Protein AF-A0ABD6BB67-F1 (afdb_monomer_lite)

Foldseek 3Di:
DDPPQPKDALVRVCVVVVDDSVVSVVVVVVCVVVQQWDQDDDVRRMIGGPDDPD

Radius of gyration: 11.14 Å; chains: 1; bounding box: 24×25×32 Å

Sequence (54 aa):
MRRSRGNLTTGALVDFTGLSRPTVTKRLDRLYAADCVEYLHEPTALWRLVEDPR

Structure (mmCIF, N/CA/C/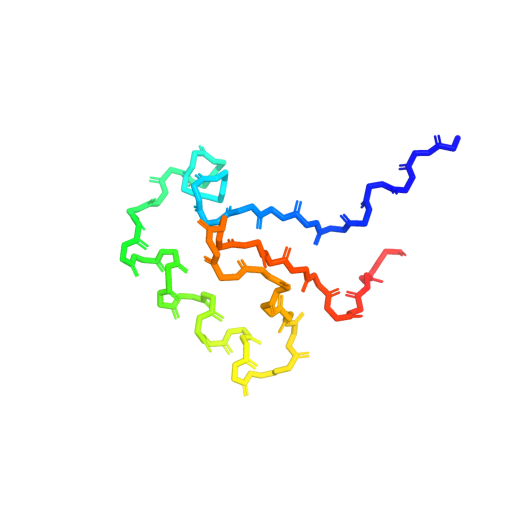O backbone):
data_AF-A0ABD6BB67-F1
#
_entry.id   AF-A0ABD6BB67-F1
#
loop_
_atom_site.group_PDB
_atom_site.id
_atom_site.type_symbol
_atom_site.label_atom_id
_atom_site.label_alt_id
_atom_site.label_comp_id
_atom_site.label_asym_id
_atom_site.label_entity_id
_atom_site.label_seq_id
_atom_site.pdbx_PDB_ins_code
_atom_site.Cartn_x
_atom_site.Cartn_y
_atom_site.Cartn_z
_atom_site.occupancy
_atom_site.B_iso_or_equiv
_atom_site.auth_seq_id
_atom_site.auth_comp_id
_atom_site.auth_asym_id
_atom_site.auth_atom_id
_atom_site.pdbx_PDB_model_num
ATOM 1 N N . MET A 1 1 ? -15.792 -2.934 -23.379 1.00 41.50 1 MET A N 1
ATOM 2 C CA . MET A 1 1 ? -14.477 -2.332 -23.067 1.00 41.50 1 MET A CA 1
ATOM 3 C C . MET A 1 1 ? -14.542 -1.703 -21.678 1.00 41.50 1 MET A C 1
ATOM 5 O O . MET A 1 1 ? -15.168 -0.666 -21.528 1.00 41.50 1 MET A O 1
ATOM 9 N N . ARG A 1 2 ? -13.965 -2.336 -20.647 1.00 41.75 2 ARG A N 1
ATOM 10 C CA . ARG A 1 2 ? -13.689 -1.673 -19.358 1.00 41.75 2 ARG A CA 1
ATOM 11 C C . ARG A 1 2 ? -12.486 -2.346 -18.688 1.00 41.75 2 ARG A C 1
ATOM 13 O O . ARG A 1 2 ? -12.627 -3.125 -17.758 1.00 41.75 2 ARG A O 1
ATOM 20 N N . ARG A 1 3 ? -11.289 -2.095 -19.228 1.00 44.12 3 ARG A N 1
ATOM 21 C CA . ARG A 1 3 ? -10.020 -2.444 -18.572 1.00 44.12 3 ARG A CA 1
ATOM 22 C C . ARG A 1 3 ? -9.745 -1.380 -17.510 1.00 44.12 3 ARG A C 1
ATOM 24 O O . ARG A 1 3 ? -9.084 -0.385 -17.793 1.00 44.12 3 ARG A O 1
ATOM 31 N N . SER A 1 4 ? -10.310 -1.533 -16.316 1.00 55.28 4 SER A N 1
ATOM 32 C CA . SER A 1 4 ? -9.818 -0.799 -15.149 1.00 55.28 4 SER A CA 1
ATOM 33 C C . SER A 1 4 ? -8.415 -1.333 -14.863 1.00 55.28 4 SER A C 1
ATOM 35 O O . SER A 1 4 ? -8.278 -2.418 -14.298 1.00 55.28 4 SER A O 1
ATOM 37 N N . ARG A 1 5 ? -7.383 -0.628 -15.343 1.00 61.09 5 ARG A N 1
ATOM 38 C CA . ARG A 1 5 ? -5.984 -0.873 -14.960 1.00 61.09 5 ARG A CA 1
ATOM 39 C C . ARG A 1 5 ? -5.980 -0.911 -13.431 1.00 61.09 5 ARG A C 1
ATOM 41 O O . ARG A 1 5 ? -6.483 0.043 -12.855 1.00 61.09 5 ARG A O 1
ATOM 48 N N . GLY A 1 6 ? -5.568 -2.009 -12.798 1.00 71.25 6 GLY A N 1
ATOM 49 C CA . GLY A 1 6 ? -5.740 -2.226 -11.356 1.00 71.25 6 GLY A CA 1
ATOM 50 C C . GLY A 1 6 ? -5.006 -1.178 -10.521 1.00 71.25 6 GLY A C 1
ATOM 51 O O . GLY A 1 6 ? -3.862 -1.400 -10.136 1.00 71.25 6 GLY A O 1
ATOM 52 N N . ASN A 1 7 ? -5.643 -0.027 -10.292 1.00 86.44 7 ASN A N 1
ATOM 53 C CA . ASN A 1 7 ? -5.085 1.097 -9.568 1.00 86.44 7 ASN A CA 1
ATOM 54 C C . ASN A 1 7 ? -6.046 1.597 -8.494 1.00 86.44 7 ASN A C 1
ATOM 56 O O . ASN A 1 7 ? -7.239 1.778 -8.720 1.00 86.44 7 ASN A O 1
ATOM 60 N N . LEU A 1 8 ? -5.509 1.781 -7.294 1.00 93.44 8 LEU A N 1
ATOM 61 C CA . LEU A 1 8 ? -6.255 2.233 -6.128 1.00 93.44 8 LEU A CA 1
ATOM 62 C C . LEU A 1 8 ? -5.344 3.090 -5.258 1.00 93.44 8 LEU A C 1
ATOM 64 O O . LEU A 1 8 ? -4.134 2.871 -5.181 1.00 93.44 8 LEU A O 1
ATOM 68 N N . THR A 1 9 ? -5.934 4.083 -4.601 1.00 95.69 9 THR A N 1
ATOM 69 C CA . THR A 1 9 ? -5.236 4.834 -3.560 1.00 95.69 9 THR A CA 1
ATOM 70 C C . THR A 1 9 ? -5.157 4.003 -2.283 1.00 95.69 9 THR A C 1
ATOM 72 O O . THR A 1 9 ? -5.996 3.129 -2.050 1.00 95.69 9 THR A O 1
ATOM 75 N N . THR A 1 10 ? -4.205 4.307 -1.397 1.00 96.38 10 THR A N 1
ATOM 76 C CA . THR A 1 10 ? -4.155 3.678 -0.062 1.00 96.38 10 THR A CA 1
ATOM 77 C C . THR A 1 10 ? -5.482 3.828 0.694 1.00 96.38 10 THR A C 1
ATOM 79 O O . THR A 1 10 ? -5.889 2.911 1.399 1.00 96.38 10 THR A O 1
ATOM 82 N N . GLY A 1 11 ? -6.179 4.962 0.535 1.00 96.31 11 GLY A N 1
ATOM 83 C CA . GLY A 1 11 ? -7.503 5.177 1.133 1.00 96.31 11 GLY A CA 1
ATOM 84 C C . GLY A 1 11 ? -8.554 4.208 0.595 1.00 96.31 11 GLY A C 1
ATOM 85 O O . GLY A 1 11 ? -9.182 3.502 1.373 1.00 96.31 11 GLY A O 1
ATOM 86 N N . ALA A 1 12 ? -8.660 4.082 -0.730 1.00 95.81 12 ALA A N 1
ATOM 87 C CA . ALA A 1 12 ? -9.607 3.153 -1.341 1.00 95.81 12 ALA A CA 1
ATOM 88 C C . ALA A 1 12 ? -9.324 1.686 -0.965 1.00 95.81 12 ALA A C 1
ATOM 90 O O . ALA A 1 12 ? -10.250 0.897 -0.815 1.00 95.81 12 ALA A O 1
ATOM 91 N N . LEU A 1 13 ? -8.052 1.315 -0.775 1.00 96.19 13 LEU A N 1
ATOM 92 C CA . LEU A 1 13 ? -7.669 -0.019 -0.298 1.00 96.19 13 LEU A CA 1
ATOM 93 C C . LEU A 1 13 ? -8.076 -0.264 1.161 1.00 96.19 13 LEU A C 1
ATOM 95 O O . LEU A 1 13 ? -8.497 -1.372 1.492 1.00 96.19 13 LEU A O 1
ATOM 99 N N . VAL A 1 14 ? -7.970 0.745 2.028 1.00 97.94 14 VAL A N 1
ATOM 100 C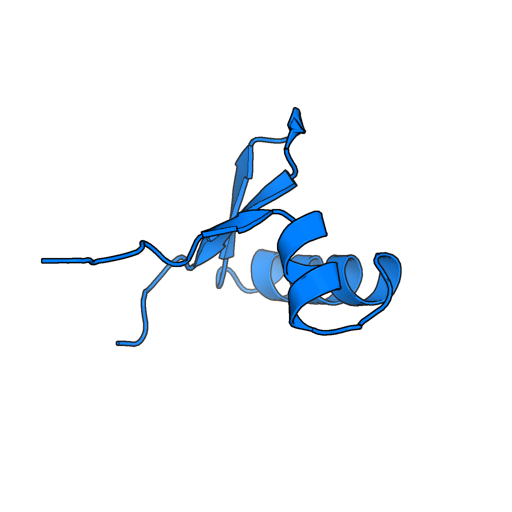 CA . VAL A 1 14 ? -8.483 0.679 3.407 1.00 97.94 14 VAL A CA 1
ATOM 101 C C . VAL A 1 14 ? -9.989 0.448 3.393 1.00 97.94 14 VAL A C 1
ATOM 103 O O . VAL A 1 14 ? -10.453 -0.513 4.001 1.00 97.94 14 VAL A O 1
ATOM 106 N N . ASP A 1 15 ? -10.728 1.255 2.632 1.00 97.69 15 ASP A N 1
ATOM 107 C CA . ASP A 1 15 ? -12.187 1.156 2.551 1.00 97.69 15 ASP A CA 1
ATOM 108 C C . ASP A 1 15 ? -12.631 -0.199 1.981 1.00 97.69 15 ASP A C 1
ATOM 110 O O . ASP A 1 15 ? -13.542 -0.835 2.506 1.00 97.69 15 ASP A O 1
ATOM 114 N N . PHE A 1 16 ? -11.951 -0.681 0.936 1.00 95.00 16 PHE A N 1
ATOM 115 C CA . PHE A 1 16 ? -12.267 -1.953 0.286 1.00 95.00 16 PHE A CA 1
ATOM 116 C C . PHE A 1 16 ? -11.962 -3.175 1.163 1.00 95.00 16 PHE A C 1
ATOM 118 O O . PHE A 1 16 ? -12.704 -4.155 1.138 1.00 95.00 16 PHE A O 1
ATOM 125 N N . THR A 1 17 ? -10.859 -3.152 1.915 1.00 95.75 17 THR A N 1
ATOM 126 C CA . THR A 1 17 ? -10.409 -4.316 2.700 1.00 95.75 17 THR A CA 1
ATOM 127 C C . THR A 1 17 ? -10.893 -4.306 4.147 1.00 95.75 17 THR A C 1
ATOM 129 O O . THR A 1 17 ? -10.789 -5.329 4.822 1.00 95.75 17 THR A O 1
ATOM 132 N N . GLY A 1 18 ? -11.356 -3.159 4.654 1.00 97.56 18 GLY A N 1
ATOM 133 C CA . GLY A 1 18 ? -11.662 -2.954 6.072 1.00 97.56 18 GLY A CA 1
ATOM 134 C C . GLY A 1 18 ? -10.433 -3.006 6.991 1.00 97.56 18 GLY A C 1
ATOM 135 O O . GLY A 1 18 ? -10.574 -2.995 8.213 1.00 97.56 18 GLY A O 1
ATOM 136 N N . LEU A 1 19 ? -9.217 -3.088 6.438 1.00 97.88 19 LEU A N 1
ATOM 137 C CA . LEU A 1 19 ? -7.982 -3.132 7.217 1.00 97.88 19 LEU A CA 1
ATOM 138 C C . LEU A 1 19 ? -7.549 -1.729 7.633 1.00 97.88 19 LEU A C 1
ATOM 140 O O . LEU A 1 19 ? -7.736 -0.755 6.911 1.00 97.88 19 LEU A O 1
ATOM 144 N N . SER A 1 20 ? -6.872 -1.636 8.779 1.00 98.06 20 SER A N 1
ATOM 145 C CA . SER A 1 20 ? -6.296 -0.366 9.221 1.00 98.06 20 SER A CA 1
ATOM 146 C C . SER A 1 20 ? -5.285 0.177 8.202 1.00 98.06 20 SER A C 1
ATOM 148 O O . SER A 1 20 ? -4.556 -0.587 7.559 1.00 98.06 20 SER A O 1
ATOM 150 N N . ARG A 1 21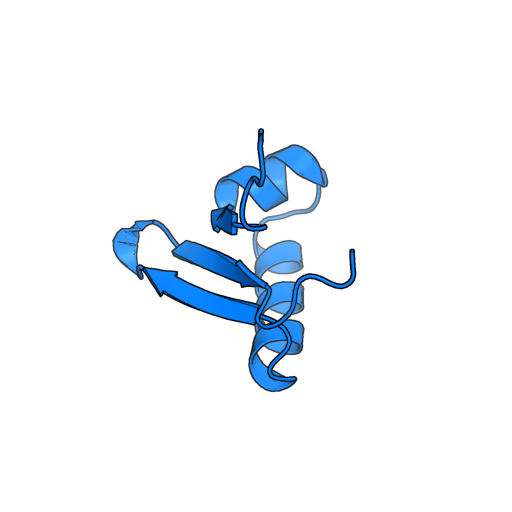 ? -5.177 1.507 8.104 1.00 97.19 21 ARG A N 1
ATOM 151 C CA . ARG A 1 21 ? -4.193 2.168 7.231 1.00 97.19 21 ARG A CA 1
ATOM 152 C C . ARG A 1 21 ? -2.756 1.661 7.450 1.00 97.19 21 ARG A C 1
ATOM 154 O O . ARG A 1 21 ? -2.135 1.315 6.450 1.00 97.19 21 ARG A O 1
ATOM 161 N N . PRO A 1 22 ? -2.234 1.516 8.688 1.00 98.31 22 PRO A N 1
ATOM 162 C CA . PRO A 1 22 ? -0.905 0.934 8.903 1.00 98.31 22 PRO A CA 1
ATOM 163 C C . PRO A 1 22 ? -0.759 -0.491 8.354 1.00 98.31 22 PRO A C 1
ATOM 165 O O . PRO A 1 22 ? 0.280 -0.839 7.795 1.00 98.31 22 PRO A O 1
ATOM 168 N N . THR A 1 23 ? -1.799 -1.324 8.479 1.00 98.25 23 THR A N 1
ATOM 169 C CA . THR A 1 23 ? -1.792 -2.685 7.926 1.00 98.25 23 THR A CA 1
ATOM 170 C C . THR A 1 23 ? -1.731 -2.668 6.401 1.00 98.25 23 THR A C 1
ATOM 172 O O . THR A 1 23 ? -0.962 -3.435 5.821 1.00 98.25 23 THR A O 1
ATOM 175 N N . VAL A 1 24 ? -2.518 -1.803 5.755 1.00 98.06 24 VAL A N 1
ATOM 176 C CA . VAL A 1 24 ? -2.520 -1.649 4.294 1.00 98.06 24 VAL A CA 1
ATOM 177 C C . VAL A 1 24 ? -1.166 -1.138 3.805 1.00 98.06 24 VAL A C 1
ATOM 179 O O . VAL A 1 24 ? -0.585 -1.768 2.925 1.00 98.06 24 VAL A O 1
ATOM 182 N N . THR A 1 25 ? -0.613 -0.086 4.419 1.00 96.75 25 THR A N 1
ATOM 183 C CA . THR A 1 25 ? 0.720 0.441 4.077 1.00 96.75 25 THR A CA 1
ATOM 184 C C . THR A 1 25 ? 1.792 -0.639 4.190 1.00 96.75 25 THR A C 1
ATOM 186 O O . THR A 1 25 ? 2.478 -0.907 3.214 1.00 96.75 25 THR A O 1
ATOM 189 N N . LYS A 1 26 ? 1.858 -1.375 5.311 1.00 98.12 26 LYS A N 1
ATOM 190 C CA . LYS A 1 26 ? 2.853 -2.448 5.488 1.00 98.12 26 LYS A CA 1
ATOM 191 C C . LYS A 1 26 ? 2.749 -3.545 4.422 1.00 98.12 26 LYS A C 1
ATOM 193 O O . LYS A 1 26 ? 3.747 -4.175 4.081 1.00 98.12 26 LYS A O 1
ATOM 198 N N . ARG A 1 27 ? 1.544 -3.837 3.923 1.00 97.88 27 ARG A N 1
ATOM 199 C CA . ARG A 1 27 ? 1.350 -4.809 2.834 1.00 97.88 27 ARG A CA 1
ATOM 200 C C . ARG A 1 27 ? 1.781 -4.235 1.486 1.00 97.88 27 ARG A C 1
ATOM 202 O O . ARG A 1 27 ? 2.429 -4.952 0.732 1.00 97.88 27 ARG A O 1
ATOM 209 N N . LEU A 1 28 ? 1.464 -2.970 1.214 1.00 97.12 28 LEU A N 1
ATOM 210 C CA . LEU A 1 28 ? 1.915 -2.263 0.015 1.00 97.12 28 LEU A CA 1
ATOM 211 C C . LEU A 1 28 ? 3.439 -2.166 -0.038 1.00 97.12 28 LEU A C 1
ATOM 213 O O . LEU A 1 28 ? 3.999 -2.482 -1.076 1.00 97.12 28 LEU A O 1
ATOM 217 N N . ASP A 1 29 ? 4.106 -1.871 1.080 1.00 97.25 29 ASP A N 1
ATOM 218 C CA . ASP A 1 29 ? 5.572 -1.841 1.156 1.00 97.25 29 ASP A CA 1
ATOM 219 C C . ASP A 1 29 ? 6.184 -3.188 0.747 1.00 97.25 29 ASP A C 1
ATOM 221 O O . ASP A 1 29 ? 7.160 -3.237 0.005 1.00 97.25 29 ASP A O 1
ATOM 225 N N . ARG A 1 30 ? 5.583 -4.304 1.189 1.00 97.88 30 ARG A N 1
ATOM 226 C CA . ARG A 1 30 ? 6.039 -5.653 0.812 1.00 97.88 30 ARG A CA 1
ATOM 227 C C . ARG A 1 30 ? 5.793 -5.968 -0.660 1.00 97.88 30 ARG A C 1
ATOM 229 O O . ARG A 1 30 ? 6.623 -6.637 -1.258 1.00 97.88 30 ARG A O 1
ATOM 236 N N . LEU A 1 31 ? 4.666 -5.528 -1.221 1.00 95.94 31 LEU A N 1
ATOM 237 C CA . LEU A 1 31 ? 4.359 -5.716 -2.642 1.00 95.94 31 LEU A CA 1
ATOM 238 C C . LEU A 1 31 ? 5.256 -4.847 -3.526 1.00 95.94 31 LEU A C 1
ATOM 240 O O . LEU A 1 31 ? 5.691 -5.302 -4.576 1.00 95.94 31 LEU A O 1
ATOM 244 N N . TYR A 1 32 ? 5.545 -3.623 -3.091 1.00 96.19 32 TYR A N 1
ATOM 245 C CA . TYR A 1 32 ? 6.437 -2.701 -3.779 1.00 96.19 32 TYR A CA 1
ATOM 246 C C . TYR A 1 32 ? 7.875 -3.222 -3.767 1.00 96.19 32 TYR A C 1
ATOM 248 O O . TYR A 1 32 ? 8.503 -3.305 -4.810 1.00 96.19 32 TYR A O 1
ATOM 256 N N . ALA A 1 33 ? 8.367 -3.684 -2.611 1.00 97.12 33 ALA A N 1
ATOM 257 C CA . ALA A 1 33 ? 9.692 -4.299 -2.495 1.00 97.12 33 ALA A CA 1
ATOM 258 C C . ALA A 1 33 ? 9.841 -5.620 -3.275 1.00 97.12 33 ALA A C 1
ATOM 260 O O . ALA A 1 33 ? 10.958 -6.092 -3.461 1.00 97.12 33 ALA A O 1
ATOM 261 N N . ALA A 1 34 ? 8.727 -6.235 -3.677 1.00 96.44 34 ALA A N 1
ATOM 262 C CA . ALA A 1 34 ? 8.685 -7.436 -4.503 1.00 96.44 34 ALA A CA 1
ATOM 263 C C . ALA A 1 34 ? 8.337 -7.131 -5.972 1.00 96.44 34 ALA A C 1
ATOM 265 O O . ALA A 1 34 ? 7.943 -8.047 -6.691 1.00 96.44 34 ALA A O 1
ATOM 266 N N . ASP A 1 35 ? 8.395 -5.860 -6.390 1.00 94.88 35 ASP A N 1
ATOM 267 C CA . ASP A 1 35 ? 8.096 -5.394 -7.751 1.00 94.88 35 ASP A CA 1
ATOM 268 C C . ASP A 1 35 ? 6.717 -5.840 -8.280 1.00 94.88 35 ASP A C 1
ATOM 270 O O . ASP A 1 35 ? 6.494 -5.998 -9.477 1.00 94.88 35 ASP A O 1
ATOM 274 N N . CYS A 1 36 ? 5.751 -6.048 -7.381 1.00 93.25 36 CYS A N 1
ATOM 275 C CA . CYS A 1 36 ? 4.386 -6.445 -7.738 1.00 93.25 36 CYS A CA 1
ATOM 276 C C . CYS A 1 36 ? 3.478 -5.231 -7.996 1.00 93.25 36 CYS A C 1
ATOM 278 O O . CYS A 1 36 ? 2.457 -5.336 -8.682 1.00 93.25 36 CYS A O 1
ATOM 280 N N . VAL A 1 37 ? 3.818 -4.078 -7.412 1.00 93.94 37 VAL A N 1
ATOM 281 C CA . VAL A 1 37 ? 3.086 -2.816 -7.562 1.00 93.94 37 VAL A CA 1
ATOM 282 C C . VAL A 1 37 ? 4.043 -1.647 -7.738 1.00 93.94 37 VAL A C 1
ATOM 284 O O . VAL A 1 37 ? 5.151 -1.662 -7.221 1.00 93.94 37 VAL A O 1
ATOM 287 N N . GLU A 1 38 ? 3.573 -0.596 -8.395 1.00 94.56 38 GLU A N 1
ATOM 288 C CA . GLU A 1 38 ? 4.267 0.679 -8.540 1.00 94.56 38 GLU A CA 1
ATOM 289 C C . GLU A 1 38 ? 3.545 1.782 -7.775 1.00 94.56 38 GLU A C 1
ATOM 291 O O . GLU A 1 38 ? 2.308 1.849 -7.759 1.00 94.56 38 GLU A O 1
ATOM 296 N N . TYR A 1 39 ? 4.333 2.689 -7.200 1.00 94.00 39 TYR A N 1
ATOM 297 C CA . TYR A 1 39 ? 3.848 3.923 -6.602 1.00 94.00 39 TYR A CA 1
ATOM 298 C C . TYR A 1 39 ? 3.831 5.039 -7.647 1.00 94.00 39 TYR A C 1
ATOM 300 O O . TYR A 1 39 ? 4.875 5.545 -8.050 1.00 94.00 39 TYR A O 1
ATOM 308 N N . LEU A 1 40 ? 2.641 5.406 -8.123 1.00 92.19 40 LEU A N 1
ATOM 309 C CA . LEU A 1 40 ? 2.497 6.296 -9.278 1.00 92.19 40 LEU A CA 1
ATOM 310 C C . LEU A 1 40 ? 2.413 7.775 -8.918 1.00 92.19 40 LEU A C 1
ATOM 312 O O . LEU A 1 40 ? 2.728 8.624 -9.748 1.00 92.19 40 LEU A O 1
ATOM 316 N N . HIS A 1 41 ? 1.902 8.099 -7.732 1.00 89.44 41 HIS A N 1
ATOM 317 C CA . HIS A 1 41 ? 1.659 9.487 -7.361 1.00 89.44 41 HIS A CA 1
ATOM 318 C C . HIS A 1 41 ? 1.662 9.658 -5.849 1.00 89.44 41 HIS A C 1
ATOM 320 O O . HIS A 1 41 ? 0.788 9.126 -5.156 1.00 89.44 41 HIS A O 1
ATOM 326 N N . GLU A 1 42 ? 2.627 10.437 -5.361 1.00 88.50 42 GLU A N 1
ATOM 327 C CA . GLU A 1 42 ? 2.829 10.664 -3.935 1.00 88.50 42 GLU A CA 1
ATOM 328 C C . GLU A 1 42 ? 1.647 11.380 -3.254 1.00 88.50 42 GLU A C 1
ATOM 330 O O . GLU A 1 42 ? 1.133 10.838 -2.273 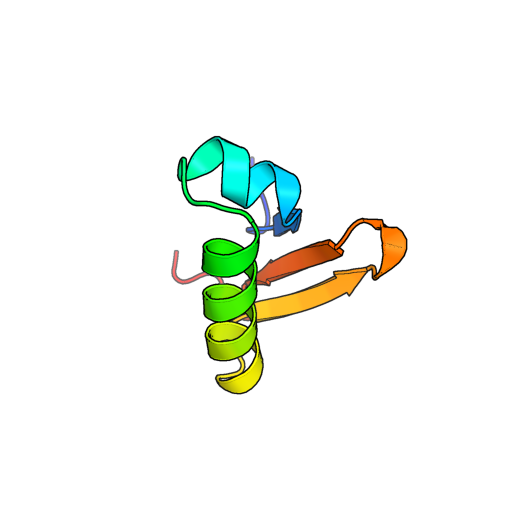1.00 88.50 42 GLU A O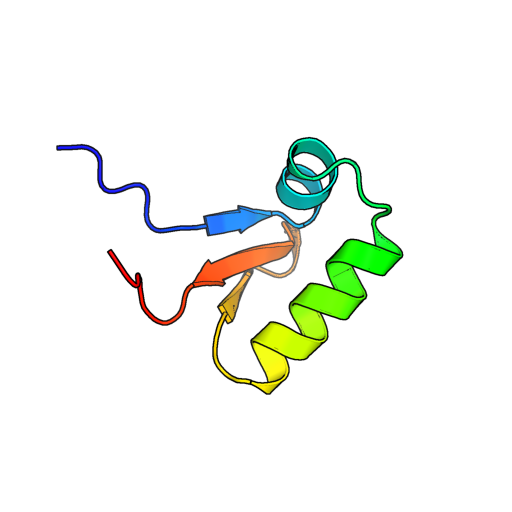 1
ATOM 335 N N . PRO A 1 43 ? 1.115 12.506 -3.776 1.00 90.81 43 PRO A N 1
ATOM 336 C CA . PRO A 1 43 ? 0.053 13.250 -3.093 1.00 90.81 43 PRO A CA 1
ATOM 337 C C . PRO A 1 43 ? -1.231 12.452 -2.846 1.00 90.81 43 PRO A C 1
ATOM 339 O O . PRO A 1 43 ? -1.928 12.674 -1.860 1.00 90.81 43 PRO A O 1
ATOM 342 N N . THR A 1 44 ? -1.571 11.524 -3.743 1.00 88.94 44 THR A N 1
ATOM 343 C CA . THR A 1 44 ? -2.798 10.714 -3.630 1.00 88.94 44 THR A CA 1
ATOM 344 C C . THR A 1 44 ? -2.535 9.303 -3.123 1.00 88.94 44 THR A C 1
ATOM 346 O O . THR A 1 44 ? -3.477 8.522 -2.992 1.00 88.94 44 THR A O 1
ATOM 349 N N . ALA A 1 45 ? -1.267 8.957 -2.896 1.00 93.31 45 ALA A N 1
ATOM 350 C CA . ALA A 1 45 ? -0.808 7.604 -2.637 1.00 93.31 45 ALA A CA 1
ATOM 351 C C . ALA A 1 45 ? -1.424 6.574 -3.604 1.00 93.31 45 ALA A C 1
ATOM 353 O O . ALA A 1 45 ? -2.091 5.628 -3.174 1.00 93.31 45 ALA A O 1
ATOM 354 N N . LEU A 1 46 ? -1.289 6.820 -4.913 1.00 94.62 46 LEU A N 1
ATOM 355 C CA . LEU A 1 46 ? -1.865 5.967 -5.957 1.00 94.62 46 LEU A CA 1
ATOM 356 C C . LEU A 1 46 ? -0.931 4.798 -6.277 1.00 94.62 46 LEU A C 1
ATOM 358 O O . LEU A 1 46 ? 0.222 5.014 -6.650 1.00 94.62 46 LEU A O 1
ATOM 362 N N . TRP A 1 47 ? -1.466 3.582 -6.215 1.00 95.12 47 TRP A N 1
ATOM 363 C CA . TRP A 1 47 ? -0.752 2.345 -6.522 1.00 95.12 47 TRP A CA 1
ATOM 364 C C . TRP A 1 47 ? -1.301 1.694 -7.781 1.00 95.12 47 TRP A C 1
ATOM 366 O O . TRP A 1 47 ? -2.485 1.847 -8.089 1.00 95.12 47 TRP A O 1
ATOM 376 N N . ARG A 1 48 ? -0.461 0.941 -8.491 1.00 93.50 48 ARG A N 1
ATOM 377 C CA . ARG A 1 48 ? -0.839 0.161 -9.676 1.00 93.50 48 ARG A CA 1
ATOM 378 C C . ARG A 1 48 ? -0.150 -1.200 -9.661 1.00 93.50 48 ARG A C 1
ATOM 380 O O . ARG A 1 48 ? 1.010 -1.266 -9.291 1.00 93.50 48 ARG A O 1
ATOM 387 N N . LEU A 1 49 ? -0.834 -2.258 -10.097 1.00 91.62 49 LEU A N 1
ATOM 388 C CA . LEU A 1 49 ? -0.198 -3.556 -10.374 1.00 91.62 49 LEU A CA 1
ATOM 389 C C . LEU A 1 49 ? 0.817 -3.443 -11.526 1.00 91.62 49 LEU A C 1
ATOM 391 O O . LEU A 1 49 ? 0.481 -2.877 -12.567 1.00 91.62 49 LEU A O 1
ATOM 395 N N . VAL A 1 50 ? 2.018 -4.003 -11.358 1.00 89.62 50 VAL A N 1
ATOM 396 C CA . VAL A 1 50 ? 3.053 -4.038 -12.415 1.00 89.62 50 VAL A CA 1
ATOM 397 C C . VAL A 1 50 ? 2.592 -4.894 -13.596 1.00 89.62 50 VAL A C 1
ATOM 399 O O . VAL A 1 50 ? 2.625 -4.443 -14.740 1.00 89.62 50 VAL A O 1
ATOM 402 N N . GLU A 1 51 ? 2.051 -6.078 -13.315 1.00 83.75 51 GLU A N 1
ATOM 403 C CA . GLU A 1 51 ? 1.395 -6.943 -14.297 1.00 83.75 51 GLU A CA 1
ATOM 404 C C . GLU A 1 51 ? -0.049 -7.219 -13.861 1.00 83.75 51 GLU A C 1
ATOM 406 O O . GLU A 1 51 ? -0.321 -7.445 -12.681 1.00 83.75 51 GLU A O 1
ATOM 411 N N . ASP A 1 52 ? -0.996 -7.175 -14.805 1.00 69.81 52 ASP A N 1
ATOM 412 C CA . ASP A 1 52 ? -2.371 -7.621 -14.551 1.00 69.81 52 ASP A CA 1
ATOM 413 C C . ASP A 1 52 ? -2.406 -9.142 -14.758 1.00 69.81 52 ASP A C 1
ATOM 415 O O . ASP A 1 52 ? -2.228 -9.585 -15.892 1.00 69.81 52 ASP A O 1
ATOM 419 N N . PRO A 1 53 ? -2.618 -9.961 -13.712 1.00 66.81 53 PRO A N 1
ATOM 420 C CA . PRO A 1 53 ? -2.610 -11.419 -13.841 1.00 66.81 53 PRO A CA 1
ATOM 421 C C . PRO A 1 53 ? -3.873 -11.982 -14.529 1.00 66.81 53 PRO A C 1
ATOM 423 O O . PRO A 1 53 ? -4.144 -13.176 -14.406 1.00 66.81 53 PRO A O 1
ATOM 426 N N . ARG A 1 54 ? -4.680 -11.140 -15.192 1.00 63.44 54 ARG A N 1
ATOM 427 C CA . ARG A 1 54 ? -5.967 -11.480 -15.823 1.00 63.44 54 ARG A CA 1
ATOM 428 C C . ARG A 1 54 ? -5.931 -11.381 -17.342 1.00 63.44 54 ARG A C 1
ATOM 430 O O . ARG A 1 54 ? -5.361 -10.396 -17.863 1.00 63.44 54 ARG A O 1
#

Organism: NC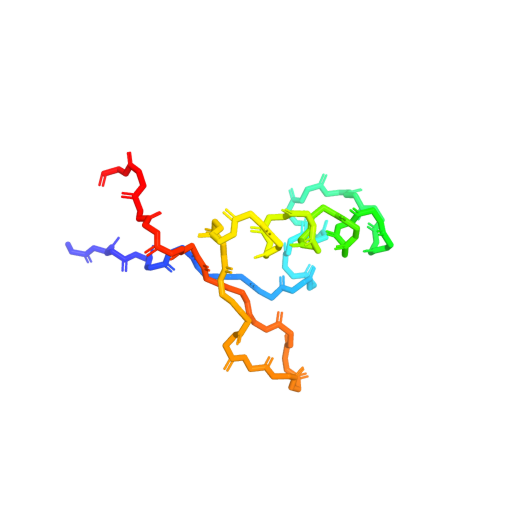BI:txid1220023

pLDDT: mean 88.51, std 15.06, range [41.5, 98.31]

Secondary structure (DSSP, 8-state):
-----SEEEHHHHHHHH---HHHHHHHHHHHHTTTSEEEEETTTTEEEESS---

InterPro domains:
  IPR036388 Winged helix-like DNA-binding domain superfamily [G3DSA:1.10.10.10] (1-45)
  IPR036390 Winged helix DNA-binding domain superfamily [SSF46785] (5-43)